Protein AF-A0A835HB31-F1 (afdb_monomer_lite)

Secondary structure (DSSP, 8-state):
------TTS-----------------TTTTTSS--HHHHHHHHHHHHHH-TT--HHHHHHHHHHHH-----HHHHHHHHHHHHHHHH--HHHHHHTHHHHHHHHHHHSTT--EEEEEETTEEEEEE-

Radius of gyration: 24.16 Å; chains: 1; bounding box: 52×36×68 Å

pLDDT: mean 76.83, std 16.13, range [35.16, 95.06]

Sequence (127 aa):
MQLLLLMGGYTFPLRKFCGEHTCQANEKDMYKQCTAPWVANALEDEFRTHPTYRPEDIQAEIMSRHGVHISYWTAWSARVTILENINGNYEEGYRLQSELCRQVQNKNPGTIARWFCTKNTREFLVY

Organism: NCBI:txid261450

Structure (mmCIF, N/CA/C/O backbone):
data_AF-A0A835HB31-F1
#
_entry.id   AF-A0A835HB31-F1
#
loop_
_atom_site.group_PDB
_atom_site.id
_atom_site.type_symbol
_atom_site.label_atom_id
_atom_site.label_alt_id
_atom_site.label_comp_id
_atom_site.label_asym_id
_atom_site.label_entity_id
_atom_site.label_seq_id
_atom_site.pdbx_PDB_ins_code
_atom_site.Cartn_x
_atom_site.Cartn_y
_atom_site.Cartn_z
_atom_site.occupancy
_atom_site.B_iso_or_equiv
_atom_site.auth_seq_id
_atom_site.auth_comp_id
_atom_site.auth_asym_id
_atom_site.auth_atom_id
_atom_site.pdbx_PDB_model_num
ATOM 1 N N . MET A 1 1 ? 0.536 4.916 -40.509 1.00 35.16 1 MET A N 1
ATOM 2 C CA . MET A 1 1 ? 1.072 6.106 -39.812 1.00 35.16 1 MET A CA 1
ATOM 3 C C . MET A 1 1 ? -0.073 6.735 -39.040 1.00 35.16 1 MET A C 1
ATOM 5 O O . MET A 1 1 ? -0.930 7.336 -39.668 1.00 35.16 1 MET A O 1
ATOM 9 N N . GLN A 1 2 ? -0.136 6.542 -37.722 1.00 36.19 2 GLN A N 1
ATOM 10 C CA . GLN A 1 2 ? -1.182 7.129 -36.881 1.00 36.19 2 GLN A CA 1
ATOM 11 C C . GLN A 1 2 ? -0.545 8.245 -36.042 1.00 36.19 2 GLN A C 1
ATOM 13 O O . GLN A 1 2 ? 0.298 7.976 -35.190 1.00 36.19 2 GLN A O 1
ATOM 18 N N . LEU A 1 3 ? -0.903 9.494 -36.339 1.00 44.22 3 LEU A N 1
ATOM 19 C CA . LEU A 1 3 ? -0.547 10.677 -35.553 1.00 44.22 3 LEU A CA 1
ATOM 20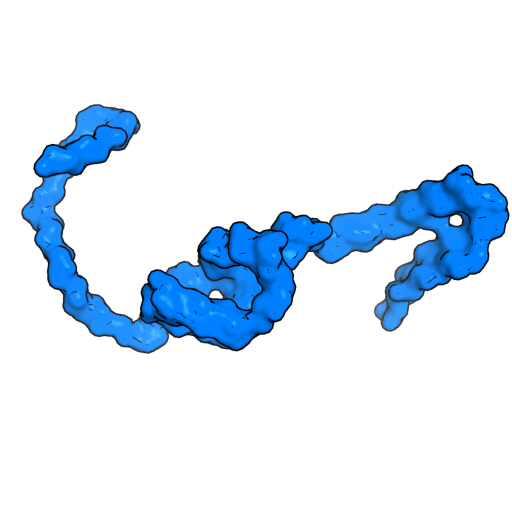 C C . LEU A 1 3 ? -1.484 10.765 -34.341 1.00 44.22 3 LEU A C 1
ATOM 22 O O . LEU A 1 3 ? -2.697 10.864 -34.511 1.00 44.22 3 LEU A O 1
ATOM 26 N N . LEU A 1 4 ? -0.927 10.744 -33.129 1.00 45.47 4 LEU A N 1
ATOM 27 C CA . LEU A 1 4 ? -1.641 11.110 -31.905 1.00 45.47 4 LEU A CA 1
ATOM 28 C C . LEU A 1 4 ? -1.509 12.625 -31.702 1.00 45.47 4 LEU A C 1
ATOM 30 O O . LEU A 1 4 ? -0.426 13.146 -31.443 1.00 45.47 4 LEU A O 1
ATOM 34 N N . LEU A 1 5 ? -2.632 13.317 -31.889 1.00 45.00 5 LEU A N 1
ATOM 35 C CA . LEU A 1 5 ? -2.830 14.742 -31.638 1.00 45.00 5 LEU A CA 1
ATOM 36 C C . LEU A 1 5 ? -2.719 15.032 -30.134 1.00 45.00 5 LEU A C 1
ATOM 38 O O . LEU A 1 5 ? -3.580 14.621 -29.359 1.00 45.00 5 LEU A O 1
ATOM 42 N N . LEU A 1 6 ? -1.690 15.779 -29.731 1.00 48.41 6 LEU A N 1
ATOM 43 C CA . LEU A 1 6 ? -1.659 16.470 -28.442 1.00 48.41 6 LEU A CA 1
ATOM 44 C C . LEU A 1 6 ? -2.232 17.880 -28.639 1.00 48.41 6 LEU A C 1
ATOM 46 O O . LEU A 1 6 ? -1.788 18.635 -29.506 1.00 48.41 6 LEU A O 1
ATOM 50 N N . MET A 1 7 ? -3.258 18.206 -27.853 1.00 47.88 7 MET A N 1
ATOM 51 C CA . MET A 1 7 ? -3.967 19.486 -27.861 1.00 47.88 7 MET A CA 1
ATOM 52 C C . MET A 1 7 ? -2.989 20.636 -27.584 1.00 47.88 7 MET A C 1
ATOM 54 O O . MET A 1 7 ? -2.518 20.791 -26.460 1.00 47.88 7 MET A O 1
ATOM 58 N N . GLY A 1 8 ? -2.669 21.427 -28.611 1.00 53.06 8 GLY A N 1
ATOM 59 C CA . GLY A 1 8 ? -1.768 22.576 -28.469 1.00 53.06 8 GLY A CA 1
ATOM 60 C C . GLY A 1 8 ? -1.008 23.020 -29.719 1.00 53.06 8 GLY A C 1
ATOM 61 O O . GLY A 1 8 ? -0.220 23.947 -29.616 1.00 53.06 8 GLY A O 1
ATOM 62 N N . GLY A 1 9 ? -1.194 22.403 -30.891 1.00 59.25 9 GLY A N 1
ATOM 63 C CA . GLY A 1 9 ? -0.670 22.921 -32.170 1.00 59.25 9 GLY A CA 1
ATOM 64 C C . GLY A 1 9 ? 0.855 22.869 -32.358 1.00 59.25 9 GLY A C 1
ATOM 65 O O . GLY A 1 9 ? 1.341 23.138 -33.454 1.00 59.25 9 GLY A O 1
ATOM 66 N N . TYR A 1 10 ? 1.621 22.481 -31.338 1.00 62.16 10 TYR A N 1
ATOM 67 C CA . TYR A 1 10 ? 3.066 22.310 -31.438 1.00 62.16 10 TYR A CA 1
ATOM 68 C C . TYR A 1 10 ? 3.404 20.881 -31.868 1.00 62.16 10 TYR A C 1
ATOM 70 O O . TYR A 1 10 ? 3.384 19.946 -31.071 1.00 62.16 10 TYR A O 1
ATOM 78 N N . THR A 1 11 ? 3.737 20.707 -33.145 1.00 61.41 11 THR A N 1
ATOM 79 C CA . THR A 1 11 ? 4.327 19.465 -33.654 1.00 61.41 11 THR A CA 1
ATOM 80 C C . THR A 1 11 ? 5.847 19.587 -33.635 1.00 61.41 11 THR A C 1
ATOM 82 O O . THR A 1 11 ? 6.423 20.342 -34.419 1.00 61.41 11 THR A O 1
ATOM 85 N N . PHE A 1 12 ? 6.513 18.846 -32.752 1.00 66.12 12 PHE A N 1
ATOM 86 C CA . PHE A 1 12 ? 7.971 18.738 -32.768 1.00 66.12 12 PHE A CA 1
ATOM 87 C C . PHE A 1 12 ? 8.391 17.652 -33.767 1.00 66.12 12 PHE A C 1
ATOM 89 O O . PHE A 1 12 ? 7.889 16.529 -33.681 1.00 66.12 12 PHE A O 1
ATOM 96 N N . PRO A 1 13 ? 9.309 17.932 -34.709 1.00 66.38 13 PRO A N 1
ATOM 97 C CA . PRO A 1 13 ? 9.825 16.898 -35.590 1.00 66.38 13 PRO A CA 1
ATOM 98 C C . PRO A 1 13 ? 10.687 15.930 -34.775 1.00 66.38 13 PRO A C 1
ATOM 100 O O . PRO A 1 13 ? 11.709 16.314 -34.200 1.00 66.38 13 PRO A O 1
ATOM 103 N N . LEU A 1 14 ? 10.285 14.660 -34.735 1.00 59.56 14 LEU A N 1
ATOM 104 C CA . LEU A 1 14 ? 11.121 13.580 -34.219 1.00 59.56 14 LEU A CA 1
ATOM 105 C C . LEU A 1 14 ? 12.371 13.476 -35.103 1.00 59.56 14 LEU A C 1
ATOM 107 O O . LEU A 1 14 ? 12.300 13.020 -36.240 1.00 59.56 14 LEU A O 1
ATOM 111 N N . ARG A 1 15 ? 13.523 13.933 -34.595 1.00 69.31 15 ARG A N 1
ATOM 112 C CA . ARG A 1 15 ? 14.786 13.954 -35.360 1.00 69.31 15 ARG A CA 1
ATOM 113 C C . ARG A 1 15 ? 15.397 12.566 -35.544 1.00 69.31 15 ARG A C 1
ATOM 115 O O . ARG A 1 15 ? 16.071 12.328 -36.539 1.00 69.31 15 ARG A O 1
ATOM 122 N N . LYS A 1 16 ? 15.199 11.667 -34.578 1.00 67.62 16 LYS A N 1
ATOM 123 C CA . LYS A 1 16 ? 15.689 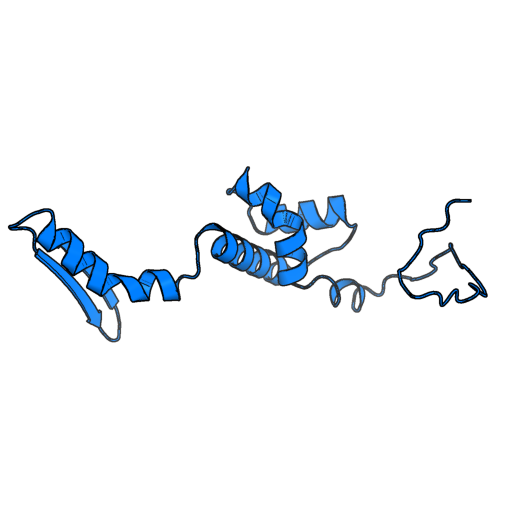10.287 -34.608 1.00 67.62 16 LYS A CA 1
ATOM 124 C C . LYS A 1 16 ? 14.887 9.451 -33.616 1.00 67.62 16 LYS A C 1
ATOM 126 O O . LYS A 1 16 ? 14.796 9.816 -32.448 1.00 67.62 16 LYS A O 1
ATOM 131 N N . PHE A 1 17 ? 14.330 8.339 -34.078 1.00 61.75 17 PHE A N 1
ATOM 132 C CA . PHE A 1 17 ? 13.792 7.289 -33.220 1.00 61.75 17 PHE A CA 1
ATOM 133 C C . PHE A 1 17 ? 14.791 6.129 -33.241 1.00 61.75 17 PHE A C 1
ATOM 135 O O . PHE A 1 17 ? 14.954 5.476 -34.269 1.00 61.75 17 PHE A O 1
ATOM 142 N N . CYS A 1 18 ? 15.510 5.915 -32.139 1.00 62.75 18 CYS A N 1
ATOM 143 C CA . CYS A 1 18 ? 16.342 4.726 -31.959 1.00 62.75 18 CYS A CA 1
ATOM 144 C C . CYS A 1 18 ? 15.497 3.668 -31.243 1.00 62.75 18 CYS A C 1
ATOM 146 O O . CYS A 1 18 ? 15.320 3.750 -30.032 1.00 62.75 18 CYS A O 1
ATOM 148 N N . GLY A 1 19 ? 14.947 2.715 -32.001 1.00 61.31 19 GLY A N 1
ATOM 149 C CA . GLY A 1 19 ? 14.160 1.602 -31.451 1.00 61.31 19 GLY A CA 1
ATOM 150 C C . GLY A 1 19 ? 15.007 0.510 -30.786 1.00 61.31 19 GLY A C 1
ATOM 151 O O . GLY A 1 19 ? 14.493 -0.261 -29.981 1.00 61.31 19 GLY A O 1
ATOM 152 N N . GLU A 1 20 ? 16.307 0.461 -31.084 1.00 55.03 20 GLU A N 1
ATOM 153 C CA . GLU A 1 20 ? 17.256 -0.400 -30.381 1.00 55.03 20 GLU A CA 1
ATOM 154 C C . GLU A 1 20 ? 17.704 0.291 -29.095 1.00 55.03 20 GLU A C 1
ATOM 156 O O . GLU A 1 20 ? 18.491 1.240 -29.104 1.00 55.03 20 GLU A O 1
ATOM 161 N N . HIS A 1 21 ? 17.175 -0.185 -27.973 1.00 54.78 21 HIS A N 1
ATOM 162 C CA . HIS A 1 21 ? 17.697 0.164 -26.667 1.00 54.78 21 HIS A CA 1
ATOM 163 C C . HIS A 1 21 ? 18.895 -0.747 -26.384 1.00 54.78 21 HIS A C 1
ATOM 165 O O . HIS A 1 21 ? 18.752 -1.925 -26.083 1.00 54.78 21 HIS A O 1
ATOM 171 N N . THR A 1 22 ? 20.105 -0.197 -26.443 1.00 52.97 22 THR A N 1
ATOM 172 C CA . THR A 1 22 ? 21.306 -0.840 -25.883 1.00 52.97 22 THR A CA 1
ATOM 173 C C . THR A 1 22 ? 21.470 -0.502 -24.403 1.00 52.97 22 THR A C 1
ATOM 175 O O . THR A 1 22 ? 22.588 -0.481 -23.892 1.00 52.97 22 THR A O 1
ATOM 178 N N . CYS A 1 23 ? 20.375 -0.169 -23.713 1.00 58.22 23 CYS A N 1
ATOM 179 C CA . CYS A 1 23 ? 20.379 0.091 -22.283 1.00 58.22 23 CYS A CA 1
ATOM 180 C C . CYS A 1 23 ? 20.702 -1.225 -21.579 1.00 58.22 23 CYS A C 1
ATOM 182 O O . CYS A 1 23 ? 19.809 -1.983 -21.214 1.00 58.22 23 CYS A O 1
ATOM 184 N N . GLN A 1 24 ? 21.991 -1.517 -21.432 1.00 51.72 24 GLN A N 1
ATOM 185 C CA . GLN A 1 24 ? 22.455 -2.559 -20.546 1.00 51.72 24 GLN A CA 1
ATOM 186 C C . GLN A 1 24 ? 21.979 -2.136 -19.163 1.00 51.72 24 GLN A C 1
ATOM 188 O O . GLN A 1 24 ? 22.409 -1.112 -18.629 1.00 51.72 24 GLN A O 1
ATOM 193 N N . ALA A 1 25 ? 20.975 -2.845 -18.660 1.00 52.59 25 ALA A N 1
ATOM 194 C CA . ALA A 1 25 ? 20.417 -2.576 -17.360 1.00 52.59 25 ALA A CA 1
ATOM 195 C C . ALA A 1 25 ? 21.525 -2.763 -16.328 1.00 52.59 25 ALA A C 1
ATOM 197 O O . ALA A 1 25 ? 21.867 -3.881 -15.948 1.00 52.59 25 ALA A O 1
ATOM 198 N N . ASN A 1 26 ? 22.121 -1.661 -15.888 1.00 53.72 26 ASN A N 1
ATOM 199 C CA . ASN A 1 26 ? 22.957 -1.693 -14.710 1.00 53.72 26 ASN A CA 1
ATOM 200 C C . ASN A 1 26 ? 22.029 -2.103 -13.568 1.00 53.72 26 ASN A C 1
ATOM 202 O O . ASN A 1 26 ? 21.078 -1.378 -13.265 1.00 53.72 26 ASN A O 1
ATOM 206 N N . GLU A 1 27 ? 22.297 -3.241 -12.929 1.00 55.69 27 GLU A N 1
ATOM 207 C CA . GLU A 1 27 ? 21.495 -3.743 -11.805 1.00 55.69 27 GLU A CA 1
ATOM 208 C C . GLU A 1 27 ? 21.268 -2.654 -10.741 1.00 55.69 27 GLU A C 1
ATOM 210 O O . GLU A 1 27 ? 20.238 -2.618 -10.090 1.00 55.69 27 GLU A O 1
ATOM 215 N N . LYS A 1 28 ? 22.185 -1.691 -10.589 1.00 54.56 28 LYS A N 1
ATOM 216 C CA . LYS A 1 28 ? 22.044 -0.580 -9.634 1.00 54.56 28 LYS A CA 1
ATOM 217 C C . LYS A 1 28 ? 21.050 0.522 -10.027 1.00 54.56 28 LYS A C 1
ATOM 219 O O . LYS A 1 28 ? 20.566 1.215 -9.134 1.00 54.56 28 LYS A O 1
ATOM 224 N N . ASP A 1 29 ? 20.748 0.710 -11.310 1.00 54.16 29 ASP A N 1
ATOM 225 C CA . ASP A 1 29 ? 19.893 1.810 -11.792 1.00 54.16 29 ASP A CA 1
ATOM 226 C C . ASP A 1 29 ? 18.527 1.341 -12.313 1.00 54.16 29 ASP A C 1
ATOM 228 O O . ASP A 1 29 ? 17.613 2.159 -12.433 1.00 54.16 29 ASP A O 1
ATOM 232 N N . MET A 1 30 ? 18.345 0.033 -12.533 1.00 55.16 30 MET A N 1
ATOM 233 C CA . MET A 1 30 ? 17.090 -0.552 -13.028 1.00 55.16 30 MET A CA 1
ATOM 234 C C . MET A 1 30 ? 15.903 -0.359 -12.059 1.00 55.16 30 MET A C 1
ATOM 236 O O . MET A 1 30 ? 14.746 -0.410 -12.468 1.00 55.16 30 MET A O 1
ATOM 240 N N . TYR A 1 31 ? 16.174 -0.064 -10.782 1.00 60.78 31 TYR A N 1
ATOM 241 C CA . TYR A 1 31 ? 15.173 -0.111 -9.708 1.00 60.78 31 TYR A CA 1
ATOM 242 C C . TYR A 1 31 ? 14.746 1.249 -9.151 1.00 60.78 31 TYR A C 1
ATOM 244 O O . TYR A 1 31 ? 13.830 1.309 -8.336 1.00 60.78 31 TYR A O 1
ATOM 252 N N . LYS A 1 32 ? 15.366 2.359 -9.579 1.00 63.28 32 LYS A N 1
ATOM 253 C CA . LYS A 1 32 ? 15.003 3.698 -9.068 1.00 63.28 32 LYS A CA 1
ATOM 254 C C . LYS A 1 32 ? 13.609 4.147 -9.513 1.00 63.28 32 LYS A C 1
ATOM 256 O O . LYS A 1 32 ? 12.983 4.947 -8.828 1.00 63.28 32 LYS A O 1
ATOM 261 N N . GLN A 1 33 ? 13.139 3.641 -10.652 1.00 68.12 33 GLN A N 1
ATOM 262 C CA . GLN A 1 33 ? 11.838 3.998 -11.227 1.00 68.12 33 GLN A CA 1
ATOM 263 C C . GLN A 1 33 ? 10.693 3.136 -10.657 1.00 68.12 33 GLN A C 1
ATOM 265 O O . GLN A 1 33 ? 9.566 3.610 -10.549 1.00 68.12 33 GLN A O 1
ATOM 270 N N . CYS A 1 34 ? 10.978 1.900 -10.222 1.00 77.19 34 CYS A N 1
ATOM 271 C CA . CYS A 1 34 ? 10.002 1.002 -9.591 1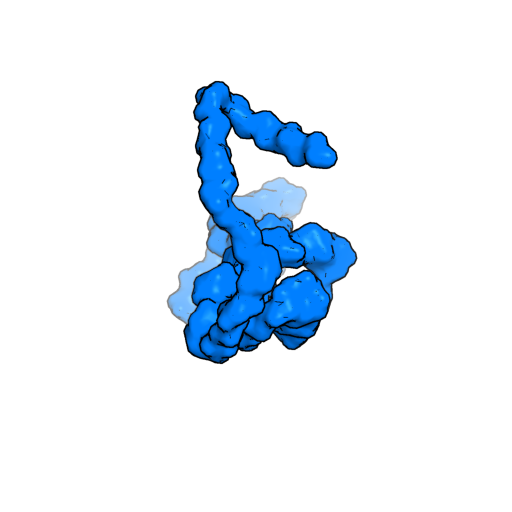.00 77.19 34 CYS A CA 1
ATOM 272 C C . CYS A 1 34 ? 9.879 1.287 -8.090 1.00 77.19 34 CYS A C 1
ATOM 274 O O . CYS A 1 34 ? 10.349 0.538 -7.231 1.00 77.19 34 CYS A O 1
ATOM 276 N N . THR A 1 35 ? 9.255 2.419 -7.781 1.00 88.38 35 THR A N 1
ATOM 277 C CA . THR A 1 35 ? 8.933 2.818 -6.408 1.00 88.38 35 THR A CA 1
ATOM 278 C C . THR A 1 35 ? 7.688 2.086 -5.897 1.00 88.38 35 THR A C 1
ATOM 280 O O . THR A 1 35 ? 6.859 1.627 -6.681 1.00 88.38 35 THR A O 1
ATOM 283 N N . ALA A 1 36 ? 7.524 1.993 -4.574 1.00 90.25 36 ALA A N 1
ATOM 284 C CA . ALA A 1 36 ? 6.348 1.357 -3.973 1.00 90.25 36 ALA A CA 1
ATOM 285 C C . ALA A 1 36 ? 5.003 1.964 -4.440 1.00 90.25 36 ALA A C 1
ATOM 287 O O . ALA A 1 36 ? 4.112 1.182 -4.758 1.00 90.25 36 ALA A O 1
ATOM 288 N N . PRO A 1 37 ? 4.847 3.300 -4.588 1.00 93.06 37 PRO A N 1
ATOM 289 C CA . PRO A 1 37 ? 3.621 3.882 -5.142 1.00 93.06 37 PRO A CA 1
ATOM 290 C C . PRO A 1 37 ? 3.356 3.473 -6.593 1.00 93.06 37 PRO A C 1
ATOM 292 O O . PRO A 1 37 ? 2.212 3.257 -6.975 1.00 93.06 37 PRO A O 1
ATOM 295 N N . TRP A 1 38 ? 4.407 3.343 -7.407 1.00 93.62 38 TRP A N 1
ATOM 296 C CA . TRP A 1 38 ? 4.256 2.886 -8.787 1.00 93.62 38 TRP A CA 1
ATOM 297 C C . TRP A 1 38 ? 3.762 1.435 -8.839 1.00 93.62 38 TRP A C 1
ATOM 299 O O . TRP A 1 38 ? 2.802 1.146 -9.547 1.00 93.62 38 TRP A O 1
ATOM 309 N N . VAL A 1 39 ? 4.363 0.552 -8.032 1.00 93.50 39 VAL A N 1
ATOM 310 C CA . VAL A 1 39 ? 3.935 -0.852 -7.909 1.00 93.50 39 VAL A CA 1
ATOM 311 C C . VAL A 1 39 ? 2.503 -0.940 -7.377 1.00 93.50 39 VAL A C 1
ATOM 313 O O . VAL A 1 39 ? 1.722 -1.741 -7.878 1.00 93.50 39 VAL A O 1
ATOM 316 N N . ALA A 1 40 ? 2.148 -0.100 -6.399 1.00 93.56 40 ALA A N 1
ATOM 317 C CA . ALA A 1 40 ? 0.803 -0.047 -5.841 1.00 93.56 40 ALA A CA 1
ATOM 318 C C . ALA A 1 40 ? -0.239 0.288 -6.913 1.00 93.56 40 ALA A C 1
ATOM 320 O O . ALA A 1 40 ? -1.183 -0.471 -7.097 1.00 93.56 40 ALA A O 1
ATOM 321 N N . ASN A 1 41 ? -0.010 1.354 -7.683 1.00 92.88 41 ASN A N 1
ATOM 322 C CA . ASN A 1 41 ? -0.906 1.752 -8.769 1.00 92.88 41 ASN A CA 1
ATOM 323 C C . ASN A 1 41 ? -1.017 0.686 -9.870 1.00 92.88 41 ASN A C 1
ATOM 325 O O . ASN A 1 41 ? -2.072 0.542 -10.476 1.00 92.88 41 ASN A O 1
ATOM 329 N N . ALA A 1 42 ? 0.063 -0.048 -10.149 1.00 91.94 42 ALA A N 1
ATOM 330 C CA . ALA A 1 42 ? 0.083 -1.065 -11.200 1.00 91.94 42 ALA A CA 1
ATOM 331 C C . ALA A 1 42 ? -0.706 -2.341 -10.853 1.00 91.94 42 ALA A C 1
ATOM 333 O O . ALA A 1 42 ? -1.033 -3.097 -11.765 1.00 91.94 42 ALA A O 1
ATOM 334 N N . LEU A 1 43 ? -0.960 -2.598 -9.563 1.00 92.31 43 LEU A N 1
ATOM 335 C CA . LEU A 1 43 ? -1.587 -3.830 -9.065 1.00 92.31 43 LEU A CA 1
ATOM 336 C C . LEU A 1 43 ? -2.852 -3.584 -8.222 1.00 92.31 43 LEU A C 1
ATOM 338 O O . LEU A 1 43 ? -3.408 -4.528 -7.659 1.00 92.31 43 LEU A O 1
ATOM 342 N N . GLU A 1 44 ? -3.295 -2.333 -8.069 1.00 91.38 44 GLU A N 1
ATOM 343 C CA . GLU A 1 44 ? -4.406 -1.988 -7.172 1.00 91.38 44 GLU A CA 1
ATOM 344 C C . GLU A 1 44 ? -5.714 -2.690 -7.572 1.00 91.38 44 GLU A C 1
ATOM 346 O O . GLU A 1 44 ? -6.418 -3.225 -6.710 1.00 91.38 44 GLU A O 1
ATOM 351 N N . ASP A 1 45 ? -6.020 -2.740 -8.870 1.00 90.31 45 ASP A N 1
ATOM 352 C CA . ASP A 1 45 ? -7.244 -3.356 -9.389 1.00 90.31 45 ASP A CA 1
ATOM 353 C C . ASP A 1 45 ? -7.266 -4.873 -9.149 1.00 90.31 45 ASP A C 1
ATOM 355 O O . ASP A 1 45 ? -8.283 -5.436 -8.731 1.00 90.31 45 ASP A O 1
ATOM 359 N N . GLU A 1 46 ? -6.132 -5.553 -9.321 1.00 87.81 46 GLU A N 1
ATOM 360 C CA . GLU A 1 46 ? -6.008 -6.978 -9.029 1.00 87.81 46 GLU A CA 1
ATOM 361 C C . GLU A 1 46 ? -6.210 -7.270 -7.548 1.00 87.81 46 GLU A C 1
ATOM 363 O O . GLU A 1 46 ? -6.938 -8.201 -7.200 1.00 87.81 46 GLU A O 1
ATOM 368 N N . PHE A 1 47 ? -5.646 -6.448 -6.666 1.00 88.69 47 PHE A N 1
ATOM 369 C CA . PHE A 1 47 ? -5.805 -6.611 -5.222 1.00 88.69 47 PHE A CA 1
ATOM 370 C C . PHE A 1 47 ? -7.254 -6.457 -4.756 1.00 88.69 47 PHE A C 1
ATOM 372 O O . PHE A 1 47 ? -7.649 -7.098 -3.780 1.00 88.69 47 PHE A O 1
ATOM 379 N N . ARG A 1 48 ? -8.069 -5.657 -5.457 1.00 86.69 48 ARG A N 1
ATOM 380 C CA . ARG A 1 48 ? -9.511 -5.551 -5.176 1.00 86.69 48 ARG A CA 1
ATOM 381 C C . ARG A 1 48 ? -10.252 -6.855 -5.467 1.00 86.69 48 ARG A C 1
ATOM 383 O O . ARG A 1 48 ? -11.230 -7.159 -4.791 1.00 86.69 48 ARG A O 1
ATOM 390 N N . THR A 1 49 ? -9.790 -7.626 -6.450 1.00 85.81 49 THR A N 1
ATOM 391 C CA . THR A 1 49 ? -10.394 -8.918 -6.824 1.00 85.81 49 THR A CA 1
ATOM 392 C C . THR A 1 49 ? -9.800 -10.098 -6.053 1.00 85.81 49 THR A C 1
ATOM 394 O O . THR A 1 49 ? -10.510 -11.054 -5.749 1.00 85.81 49 THR A O 1
ATOM 397 N N . HIS A 1 50 ? -8.520 -10.014 -5.685 1.00 80.81 50 HIS A N 1
ATOM 398 C CA . HIS A 1 50 ? -7.768 -11.073 -5.020 1.00 80.81 50 HIS A CA 1
ATOM 399 C C . HIS A 1 50 ? -6.890 -10.472 -3.907 1.00 80.81 50 HIS A C 1
ATOM 401 O O . HIS A 1 50 ? -5.720 -10.183 -4.128 1.00 80.81 50 HIS A O 1
ATOM 407 N N . PRO A 1 51 ? -7.396 -10.291 -2.676 1.00 76.44 51 PRO A N 1
ATOM 408 C CA . PRO A 1 51 ? -6.683 -9.556 -1.621 1.00 76.44 51 PRO A CA 1
ATOM 409 C C . PRO A 1 51 ? -5.535 -10.339 -0.951 1.00 76.44 51 PRO A C 1
ATOM 411 O O . PRO A 1 51 ? -4.932 -9.867 0.014 1.00 76.44 51 PRO A O 1
ATOM 414 N N . THR A 1 52 ? -5.235 -11.557 -1.407 1.00 84.00 52 THR A N 1
ATOM 415 C CA . THR A 1 52 ? -4.341 -12.500 -0.712 1.00 84.00 52 THR A CA 1
ATOM 416 C C . THR A 1 52 ? -2.884 -12.468 -1.174 1.00 84.00 52 THR A C 1
ATOM 418 O O . THR A 1 52 ? -2.121 -13.352 -0.790 1.00 84.00 52 THR A O 1
ATOM 421 N N . TYR A 1 53 ? -2.474 -11.464 -1.950 1.00 85.81 53 TYR A N 1
ATOM 422 C CA . TYR A 1 53 ? -1.092 -11.344 -2.419 1.00 85.81 53 TYR A CA 1
ATOM 423 C C . TYR A 1 53 ? -0.101 -11.171 -1.265 1.00 85.81 53 TYR A C 1
ATOM 425 O O . TYR A 1 53 ? -0.229 -10.291 -0.396 1.00 85.81 53 TYR A O 1
ATOM 433 N N . ARG A 1 54 ? 0.932 -12.008 -1.293 1.00 92.44 54 ARG A N 1
ATOM 434 C CA . ARG A 1 54 ? 2.126 -11.876 -0.464 1.00 92.44 54 ARG A CA 1
ATOM 435 C C . ARG A 1 54 ? 3.163 -11.014 -1.190 1.00 92.44 54 ARG A C 1
ATOM 437 O O . ARG A 1 54 ? 3.100 -10.878 -2.411 1.00 92.44 54 ARG A O 1
ATOM 444 N N . PRO A 1 55 ? 4.127 -10.414 -0.475 1.00 93.75 55 PRO A N 1
ATOM 445 C CA . PRO A 1 55 ? 5.193 -9.643 -1.111 1.00 93.75 55 PRO A CA 1
ATOM 446 C C . PRO A 1 55 ? 5.956 -10.427 -2.191 1.00 93.75 55 PRO A C 1
ATOM 448 O O . PRO A 1 55 ? 6.343 -9.843 -3.197 1.00 93.75 55 PRO A O 1
ATOM 451 N N . GLU A 1 56 ? 6.130 -11.738 -2.022 1.00 94.81 56 GLU A N 1
ATOM 452 C CA . GLU A 1 56 ? 6.773 -12.609 -3.012 1.00 94.81 56 GLU A CA 1
ATOM 453 C C . GLU A 1 56 ? 5.950 -12.710 -4.303 1.00 94.81 56 GLU A C 1
ATOM 455 O O . GLU A 1 56 ? 6.507 -12.651 -5.400 1.00 94.81 56 GLU A O 1
ATOM 460 N N . ASP A 1 57 ? 4.623 -12.788 -4.179 1.00 94.00 57 ASP A N 1
ATOM 461 C CA . ASP A 1 57 ? 3.709 -12.817 -5.324 1.00 94.00 57 ASP A CA 1
ATOM 462 C C . ASP A 1 57 ? 3.771 -11.488 -6.091 1.00 94.00 57 ASP A C 1
ATOM 464 O O . ASP A 1 57 ? 3.799 -11.473 -7.317 1.00 94.00 57 ASP A O 1
ATOM 468 N N . ILE A 1 58 ? 3.884 -10.363 -5.376 1.00 93.75 58 ILE A N 1
ATOM 469 C CA . ILE A 1 58 ? 4.061 -9.031 -5.977 1.00 93.75 58 ILE A CA 1
ATOM 470 C C . ILE A 1 58 ? 5.381 -8.957 -6.754 1.00 93.75 58 ILE A C 1
ATOM 472 O O . ILE A 1 58 ? 5.419 -8.412 -7.857 1.00 93.75 58 ILE A O 1
ATOM 476 N N . GLN A 1 59 ? 6.472 -9.506 -6.207 1.00 93.62 59 GLN A N 1
ATOM 477 C CA . GLN A 1 59 ? 7.754 -9.558 -6.917 1.00 93.62 59 GLN A CA 1
ATOM 478 C C . GLN A 1 59 ? 7.648 -10.379 -8.207 1.00 93.62 59 GLN A C 1
ATOM 480 O O . GLN A 1 59 ? 8.155 -9.947 -9.244 1.00 93.62 59 GLN A O 1
ATOM 485 N N . ALA A 1 60 ? 6.985 -11.537 -8.148 1.00 92.94 60 ALA A N 1
ATOM 486 C CA . ALA A 1 60 ? 6.778 -12.397 -9.307 1.00 92.94 60 ALA A CA 1
ATOM 487 C C . ALA A 1 60 ? 5.904 -11.720 -10.374 1.00 92.94 60 ALA A C 1
ATOM 489 O O . ALA A 1 60 ? 6.253 -11.743 -11.555 1.00 92.94 60 ALA A O 1
ATOM 490 N N . GLU A 1 61 ? 4.822 -11.058 -9.965 1.00 93.00 61 GLU A N 1
ATOM 491 C CA . GLU A 1 61 ? 3.894 -10.386 -10.874 1.00 93.00 61 GLU A CA 1
ATOM 492 C C . GLU A 1 61 ? 4.559 -9.203 -11.590 1.00 93.00 61 GLU A C 1
ATOM 494 O O . GLU A 1 61 ? 4.464 -9.076 -12.811 1.00 93.00 61 GLU A O 1
ATOM 499 N N . ILE A 1 62 ? 5.301 -8.362 -10.859 1.00 91.75 62 ILE A N 1
ATOM 500 C CA . ILE A 1 62 ? 6.023 -7.229 -11.455 1.00 91.75 62 ILE A CA 1
ATOM 501 C C . ILE A 1 62 ? 7.123 -7.707 -12.402 1.00 91.75 62 ILE A C 1
ATOM 503 O O . ILE A 1 62 ? 7.281 -7.145 -13.490 1.00 91.75 62 ILE A O 1
ATOM 507 N N . MET A 1 63 ? 7.834 -8.777 -12.044 1.00 90.25 63 MET A N 1
ATOM 508 C CA . MET A 1 63 ? 8.806 -9.387 -12.944 1.00 90.25 63 MET A CA 1
ATOM 509 C C . MET A 1 63 ? 8.125 -9.924 -14.211 1.00 90.25 63 MET A C 1
ATOM 511 O O . MET A 1 63 ? 8.605 -9.677 -15.314 1.00 90.25 63 MET A O 1
ATOM 515 N N . SER A 1 64 ? 6.981 -10.599 -14.079 1.00 90.31 64 SER A N 1
ATOM 516 C CA . SER A 1 64 ? 6.249 -11.174 -15.213 1.00 90.31 64 SER A CA 1
ATOM 517 C C . SER A 1 64 ? 5.656 -10.113 -16.145 1.00 90.31 64 SER A C 1
ATOM 519 O O . SER A 1 64 ? 5.680 -10.292 -17.361 1.00 90.31 64 SER A O 1
ATOM 521 N N . ARG A 1 65 ? 5.100 -9.022 -15.605 1.00 90.31 65 ARG A N 1
ATOM 522 C CA . ARG A 1 65 ? 4.427 -7.975 -16.395 1.00 90.31 65 ARG A CA 1
ATOM 523 C C . ARG A 1 65 ? 5.383 -6.951 -16.983 1.00 90.31 65 ARG A C 1
ATOM 525 O O . ARG A 1 65 ? 5.163 -6.464 -18.089 1.00 90.31 65 ARG A O 1
ATOM 532 N N . HIS A 1 66 ? 6.409 -6.586 -16.219 1.00 87.38 66 HIS A N 1
ATOM 533 C CA . HIS A 1 66 ? 7.250 -5.431 -16.523 1.00 87.38 66 HIS A CA 1
ATOM 534 C C . HIS A 1 66 ? 8.721 -5.793 -16.729 1.00 87.38 66 HIS A C 1
ATOM 536 O O . HIS A 1 66 ? 9.485 -4.938 -17.167 1.00 87.38 66 HIS A O 1
ATOM 542 N N . GLY A 1 67 ? 9.132 -7.034 -16.443 1.00 86.50 67 GLY A N 1
ATOM 543 C CA . GLY A 1 67 ? 10.526 -7.465 -16.578 1.00 86.50 67 GLY A CA 1
ATOM 544 C C . GLY A 1 67 ? 11.469 -6.786 -15.584 1.00 86.50 67 GLY A C 1
ATOM 545 O O . GLY A 1 67 ? 12.669 -6.704 -15.838 1.00 86.50 67 GLY A O 1
ATOM 546 N N . VAL A 1 68 ? 10.934 -6.257 -14.476 1.00 85.69 68 VAL A N 1
ATOM 547 C CA . VAL A 1 68 ? 11.708 -5.523 -13.470 1.00 85.69 68 VAL A CA 1
ATOM 548 C C . VAL A 1 68 ? 11.736 -6.299 -12.161 1.00 85.69 68 VAL A C 1
ATOM 550 O O . VAL A 1 68 ? 10.701 -6.698 -11.634 1.00 85.69 68 VAL A O 1
ATOM 553 N N . HIS A 1 69 ? 12.927 -6.458 -11.590 1.00 87.06 69 HIS A N 1
ATOM 554 C CA . HIS A 1 69 ? 13.067 -6.940 -10.221 1.00 87.06 69 HIS A CA 1
ATOM 555 C C . HIS A 1 69 ? 12.813 -5.807 -9.225 1.00 87.06 69 HIS A C 1
ATOM 557 O O . HIS A 1 69 ? 13.282 -4.690 -9.401 1.00 87.06 69 HIS A O 1
ATOM 563 N N . ILE A 1 70 ? 12.106 -6.086 -8.138 1.00 89.19 70 ILE A N 1
ATOM 564 C CA . ILE A 1 70 ? 11.948 -5.140 -7.029 1.00 89.19 70 ILE A CA 1
ATOM 565 C C . ILE A 1 70 ? 12.453 -5.778 -5.742 1.00 89.19 70 ILE A C 1
ATOM 567 O O . ILE A 1 70 ? 12.437 -7.001 -5.590 1.00 89.19 70 ILE A O 1
ATOM 571 N N . SER A 1 71 ? 12.898 -4.949 -4.798 1.00 90.56 71 SER A N 1
ATOM 572 C CA . SER A 1 71 ? 13.274 -5.447 -3.476 1.00 90.56 71 SER A CA 1
ATOM 573 C C . SER A 1 71 ? 12.046 -5.962 -2.720 1.00 90.56 71 SER A C 1
ATOM 575 O O . SER A 1 71 ? 10.933 -5.471 -2.924 1.00 90.56 71 SER A O 1
ATOM 577 N N . TYR A 1 72 ? 12.258 -6.898 -1.792 1.00 92.81 72 TYR A N 1
ATOM 578 C CA . TYR A 1 72 ? 11.198 -7.370 -0.899 1.00 92.81 72 TYR A CA 1
ATOM 579 C C . TYR A 1 72 ? 10.545 -6.208 -0.132 1.00 92.81 72 TYR A C 1
ATOM 581 O O . TYR A 1 72 ? 9.325 -6.135 -0.033 1.00 92.81 72 TYR A O 1
ATOM 589 N N . TRP A 1 73 ? 11.344 -5.245 0.344 1.00 93.56 73 TRP A N 1
ATOM 590 C CA . TRP A 1 73 ? 10.838 -4.056 1.036 1.00 93.56 73 TRP A CA 1
ATOM 591 C C . TRP A 1 73 ? 9.969 -3.176 0.140 1.00 93.56 73 TRP A C 1
ATOM 593 O O . TRP A 1 73 ? 8.963 -2.650 0.601 1.00 93.56 73 TRP A O 1
ATOM 603 N N . THR A 1 74 ? 10.315 -3.042 -1.141 1.00 93.19 74 THR A N 1
ATOM 604 C CA . THR A 1 74 ? 9.479 -2.330 -2.116 1.00 93.19 74 THR A CA 1
ATOM 605 C C . THR A 1 74 ? 8.137 -3.036 -2.288 1.00 93.19 74 THR A C 1
ATOM 607 O O . THR A 1 74 ? 7.102 -2.375 -2.254 1.00 93.19 74 THR A O 1
ATOM 610 N N . ALA A 1 75 ? 8.147 -4.365 -2.423 1.00 94.50 75 ALA A N 1
ATOM 611 C CA . ALA A 1 75 ? 6.935 -5.169 -2.552 1.00 94.50 75 ALA A CA 1
ATOM 612 C C . ALA A 1 75 ? 6.057 -5.095 -1.292 1.00 94.50 75 ALA A C 1
ATOM 614 O O . ALA A 1 75 ? 4.851 -4.875 -1.383 1.00 94.50 75 ALA A O 1
ATOM 615 N N . TRP A 1 76 ? 6.665 -5.204 -0.108 1.00 95.00 76 TRP A N 1
ATOM 616 C CA . TRP A 1 76 ? 5.977 -5.035 1.170 1.00 95.00 76 TRP A CA 1
ATOM 617 C C . TRP A 1 76 ? 5.356 -3.642 1.302 1.00 95.00 76 TRP A C 1
ATOM 619 O O . TRP A 1 76 ? 4.178 -3.524 1.630 1.00 95.00 76 TRP A O 1
ATOM 629 N N . SER A 1 77 ? 6.119 -2.584 1.022 1.00 95.06 77 SER A N 1
ATOM 630 C CA . SER A 1 77 ? 5.612 -1.212 1.091 1.00 95.06 77 SER A CA 1
ATOM 631 C C . SER A 1 77 ? 4.471 -0.985 0.101 1.00 95.06 77 SER A C 1
ATOM 633 O O . SER A 1 77 ? 3.461 -0.403 0.478 1.00 95.06 77 SER A O 1
ATOM 635 N N . ALA A 1 78 ? 4.580 -1.502 -1.127 1.00 94.69 78 ALA A N 1
ATOM 636 C CA . ALA A 1 78 ? 3.503 -1.426 -2.110 1.00 94.69 78 ALA A CA 1
ATOM 637 C C . ALA A 1 78 ? 2.239 -2.137 -1.612 1.00 94.69 78 ALA A C 1
ATOM 639 O O . ALA A 1 78 ? 1.153 -1.575 -1.690 1.00 94.69 78 ALA A O 1
ATOM 640 N N . ARG A 1 79 ? 2.382 -3.327 -1.012 1.00 94.19 79 ARG A N 1
ATOM 641 C CA . ARG A 1 79 ? 1.271 -4.054 -0.383 1.00 94.19 79 ARG A CA 1
ATOM 642 C C . ARG A 1 79 ? 0.568 -3.217 0.680 1.00 94.19 79 ARG A C 1
ATOM 644 O O . ARG A 1 79 ? -0.657 -3.179 0.702 1.00 94.19 79 ARG A O 1
ATOM 651 N N . VAL A 1 80 ? 1.327 -2.572 1.567 1.00 92.75 80 VAL A N 1
ATOM 652 C CA . VAL A 1 80 ? 0.762 -1.698 2.607 1.00 92.75 80 VAL A CA 1
ATOM 653 C C . VAL A 1 80 ? -0.008 -0.545 1.968 1.00 92.75 80 VAL A C 1
ATOM 655 O O . VAL A 1 80 ? -1.167 -0.348 2.312 1.00 92.75 80 VAL A O 1
ATOM 658 N N . THR A 1 81 ? 0.580 0.140 0.984 1.00 93.31 81 THR A N 1
ATOM 659 C CA . THR A 1 81 ? -0.077 1.244 0.268 1.00 93.31 81 THR A CA 1
ATOM 660 C C . THR A 1 81 ? -1.368 0.806 -0.424 1.00 93.31 81 THR A C 1
ATOM 662 O O . THR A 1 81 ? -2.384 1.479 -0.295 1.00 93.31 81 THR A O 1
ATOM 665 N N . ILE A 1 82 ? -1.373 -0.343 -1.108 1.00 92.88 82 ILE A N 1
ATOM 666 C CA . ILE A 1 82 ? -2.587 -0.872 -1.745 1.00 92.88 82 ILE A CA 1
ATOM 667 C C . ILE A 1 82 ? -3.674 -1.141 -0.693 1.00 92.88 82 ILE A C 1
ATOM 669 O O . ILE A 1 82 ? -4.830 -0.766 -0.878 1.00 92.88 82 ILE A O 1
ATOM 673 N N . LEU A 1 83 ? -3.317 -1.768 0.432 1.00 90.88 83 LEU A N 1
ATOM 674 C CA . LEU A 1 83 ? -4.273 -2.054 1.503 1.00 90.88 83 LEU A CA 1
ATOM 675 C C . LEU A 1 83 ? -4.834 -0.776 2.138 1.00 90.88 83 LEU A C 1
ATOM 677 O O . LEU A 1 83 ? -6.022 -0.741 2.450 1.00 90.88 83 LEU A O 1
ATOM 681 N N . GLU A 1 84 ? -4.018 0.266 2.297 1.00 90.88 84 GLU A N 1
ATOM 682 C CA . GLU A 1 84 ? -4.468 1.581 2.766 1.00 90.88 84 GLU A CA 1
ATOM 683 C C . GLU A 1 84 ? -5.403 2.264 1.757 1.00 90.88 84 GLU A C 1
ATOM 685 O O . GLU A 1 84 ? -6.404 2.851 2.165 1.00 90.88 84 GLU A O 1
ATOM 690 N N . ASN A 1 85 ? -5.146 2.138 0.451 1.00 89.88 85 ASN A N 1
ATOM 691 C CA . ASN A 1 85 ? -6.029 2.668 -0.594 1.00 89.88 85 ASN A CA 1
ATOM 692 C C . ASN A 1 85 ? -7.391 1.952 -0.628 1.00 89.88 85 ASN A C 1
ATOM 694 O O . ASN A 1 85 ? -8.420 2.578 -0.890 1.00 89.88 85 ASN A O 1
ATOM 698 N N . ILE A 1 86 ? -7.415 0.639 -0.376 1.00 89.19 86 ILE A N 1
ATOM 699 C CA . ILE A 1 86 ? -8.645 -0.167 -0.422 1.00 89.19 86 ILE A CA 1
ATOM 700 C C . ILE A 1 86 ? -9.455 -0.029 0.871 1.00 89.19 86 ILE A C 1
ATOM 702 O O . ILE A 1 86 ? -10.662 0.204 0.813 1.00 89.19 86 ILE A O 1
ATOM 706 N N . ASN A 1 87 ? -8.809 -0.190 2.028 1.00 86.44 87 ASN A N 1
ATOM 707 C CA . ASN A 1 87 ? -9.484 -0.287 3.327 1.00 86.44 87 ASN A CA 1
ATOM 708 C C . ASN A 1 87 ? -9.518 1.039 4.095 1.00 86.44 87 ASN A C 1
ATOM 710 O O . ASN A 1 87 ? -10.209 1.146 5.108 1.00 86.44 87 ASN A O 1
ATOM 714 N N . GLY A 1 88 ? -8.766 2.034 3.633 1.00 85.31 88 GLY A N 1
ATOM 715 C CA . GLY A 1 88 ? -8.502 3.253 4.373 1.00 85.31 88 GLY A CA 1
ATOM 716 C C . GLY A 1 88 ? -7.245 3.152 5.235 1.00 85.31 88 GLY A C 1
ATOM 717 O O . GLY A 1 88 ? -6.757 2.082 5.604 1.00 85.31 88 GLY A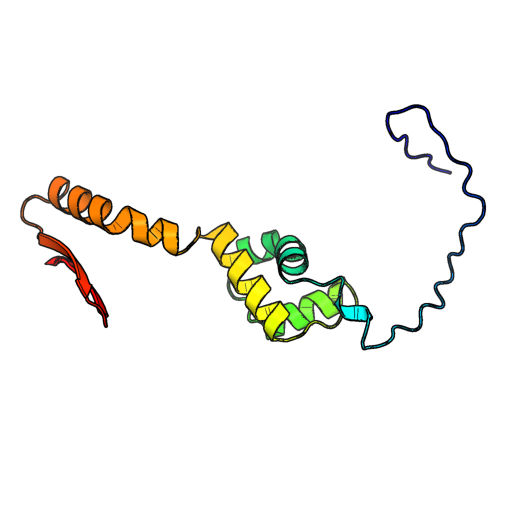 O 1
ATOM 718 N N . ASN A 1 89 ? -6.722 4.327 5.560 1.00 84.44 89 ASN A N 1
ATOM 719 C CA . ASN A 1 89 ? -5.552 4.506 6.403 1.00 84.44 89 ASN A CA 1
ATOM 720 C C . ASN A 1 89 ? -5.874 4.129 7.868 1.00 84.44 89 ASN A C 1
ATOM 722 O O . ASN A 1 89 ? -6.934 4.473 8.398 1.00 84.44 89 ASN A O 1
ATOM 726 N N . TYR A 1 90 ? -4.924 3.472 8.538 1.00 76.75 90 TYR A N 1
ATOM 727 C CA . TYR A 1 90 ? -5.020 3.095 9.951 1.00 76.75 90 TYR A CA 1
ATOM 728 C C . TYR A 1 90 ? -5.367 4.277 10.872 1.00 76.75 90 TYR A C 1
ATOM 730 O O . TYR A 1 90 ? -6.286 4.184 11.676 1.00 76.75 90 TYR A O 1
ATOM 738 N N . GLU A 1 91 ? -4.667 5.402 10.759 1.00 81.44 91 GLU A N 1
ATOM 739 C CA . GLU A 1 91 ? -4.877 6.608 11.565 1.00 81.44 91 GLU A CA 1
ATOM 740 C C . GLU A 1 91 ? -6.327 7.104 11.510 1.00 81.44 91 GLU A C 1
ATOM 742 O O . GLU A 1 91 ? -6.890 7.466 12.545 1.00 81.44 91 GLU A O 1
ATOM 747 N N . GLU A 1 92 ? -6.960 7.055 10.336 1.00 78.06 92 GLU A N 1
ATOM 748 C CA . GLU A 1 92 ? 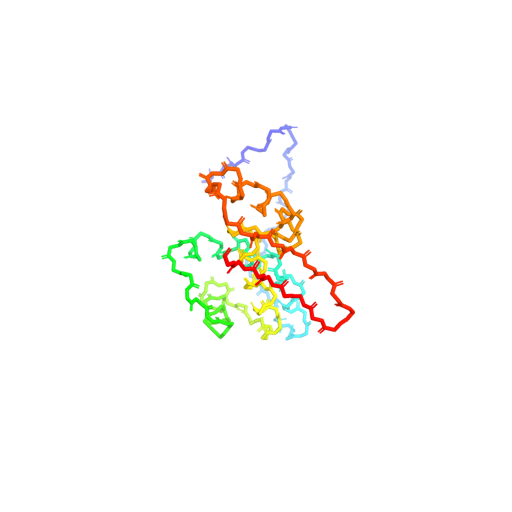-8.363 7.448 10.185 1.00 78.06 92 GLU A CA 1
ATOM 749 C C . GLU A 1 92 ? -9.299 6.479 10.922 1.00 78.06 92 GLU A C 1
ATOM 751 O O . GLU A 1 92 ? -10.200 6.911 11.643 1.00 78.06 92 GLU A O 1
ATOM 756 N N . GLY A 1 93 ? -9.034 5.171 10.843 1.00 72.62 93 GLY A N 1
ATOM 757 C CA . GLY A 1 93 ? -9.779 4.166 11.606 1.00 72.62 93 GLY A CA 1
ATOM 758 C C . GLY A 1 93 ? -9.706 4.391 13.121 1.00 72.62 93 GLY A C 1
ATOM 759 O O . GLY A 1 93 ? -10.707 4.242 13.823 1.00 72.62 93 GLY A O 1
ATOM 760 N N . TYR A 1 94 ? -8.545 4.816 13.629 1.00 76.12 94 TYR A N 1
ATOM 761 C CA . TYR A 1 94 ? -8.361 5.103 15.056 1.00 76.12 94 TYR A CA 1
ATOM 762 C C . TYR A 1 94 ? -8.944 6.449 15.485 1.00 76.12 94 TYR A C 1
ATOM 764 O O . TYR A 1 94 ? -9.364 6.606 16.633 1.00 76.12 94 TYR A O 1
ATOM 772 N N . ARG A 1 95 ? -9.034 7.423 14.576 1.00 80.56 95 ARG A N 1
ATOM 773 C CA . ARG A 1 95 ? -9.681 8.711 14.854 1.00 80.56 95 ARG A CA 1
ATOM 774 C C . ARG A 1 95 ? -11.158 8.544 15.211 1.00 80.56 95 ARG A C 1
ATOM 776 O O . ARG A 1 95 ? -11.671 9.267 16.062 1.00 80.56 95 ARG A O 1
ATOM 783 N N . LEU A 1 96 ? -11.829 7.568 14.603 1.00 81.81 96 LEU A N 1
ATOM 784 C CA . LEU A 1 96 ? -13.263 7.330 14.778 1.00 81.81 96 LEU A CA 1
ATOM 785 C C . LEU A 1 96 ? -13.616 6.489 16.018 1.00 81.81 96 LEU A C 1
ATOM 787 O O . LEU A 1 96 ? -14.794 6.244 16.271 1.00 81.81 96 LEU A O 1
ATOM 791 N N . GLN A 1 97 ? -12.643 6.055 16.825 1.00 81.31 97 GLN A N 1
ATOM 792 C CA . GLN A 1 97 ? -12.896 5.098 17.912 1.00 81.31 97 GLN A CA 1
ATOM 793 C C . GLN A 1 97 ? -13.779 5.643 19.041 1.00 81.31 97 GLN A C 1
ATOM 795 O O . GLN A 1 97 ? -14.633 4.927 19.564 1.00 81.31 97 GLN A O 1
ATOM 800 N N . SER A 1 98 ? -13.592 6.907 19.426 1.00 81.62 98 SER A N 1
ATOM 801 C CA . SER A 1 98 ? -14.411 7.556 20.459 1.00 81.62 98 SER A CA 1
ATOM 802 C C . SER A 1 98 ? -15.861 7.721 20.001 1.00 81.62 98 SER A C 1
ATOM 804 O O . SER A 1 98 ? -16.799 7.453 20.755 1.00 81.62 98 SER A O 1
ATOM 806 N N . GLU A 1 99 ? -16.039 8.102 18.739 1.00 84.00 99 GLU A N 1
ATOM 807 C CA . GLU A 1 99 ? -17.341 8.246 18.101 1.00 84.00 99 GLU A CA 1
ATOM 808 C C . GLU A 1 99 ? -18.037 6.888 17.938 1.00 84.00 99 GLU A C 1
ATOM 810 O O . GLU A 1 99 ? -19.231 6.770 18.212 1.00 84.00 99 GLU A O 1
ATOM 815 N N . LEU A 1 100 ? -17.289 5.833 17.605 1.00 84.69 100 LEU A N 1
ATOM 816 C CA . LEU A 1 100 ? -17.804 4.466 17.563 1.00 84.69 100 LEU A CA 1
ATOM 817 C C . LEU A 1 100 ? -18.349 4.026 18.930 1.00 84.69 100 LEU A C 1
ATOM 819 O O . LEU A 1 100 ? -19.476 3.536 18.999 1.00 84.69 100 LEU A O 1
ATOM 823 N N . CYS A 1 101 ? -17.604 4.249 20.022 1.00 85.88 101 CYS A N 1
ATOM 824 C CA . CYS A 1 101 ? -18.081 3.961 21.382 1.00 85.88 101 CYS A CA 1
ATOM 825 C C . CYS A 1 101 ? -19.418 4.653 21.668 1.00 85.88 101 CYS A C 1
ATOM 827 O O . CYS A 1 101 ? -20.354 4.026 22.165 1.00 85.88 101 CYS A O 1
ATOM 829 N N . ARG A 1 102 ? -19.525 5.939 21.314 1.00 85.12 102 ARG A N 1
ATOM 830 C CA . ARG A 1 102 ? -20.745 6.731 21.501 1.00 85.12 102 ARG A CA 1
ATOM 831 C C . ARG A 1 102 ? -21.918 6.155 20.705 1.00 85.12 102 ARG A C 1
ATOM 833 O O . ARG A 1 102 ? -23.016 6.016 21.237 1.00 85.12 102 ARG A O 1
ATOM 840 N N . GLN A 1 103 ? -21.700 5.793 19.442 1.00 88.50 103 GLN A N 1
ATOM 841 C CA . GLN A 1 103 ? -22.747 5.222 18.592 1.00 88.50 103 GLN A CA 1
ATOM 842 C C . GLN A 1 103 ? -23.233 3.855 19.086 1.00 88.50 103 GLN A C 1
ATOM 844 O O . GLN A 1 103 ? -24.436 3.594 19.036 1.00 88.50 103 GLN A O 1
ATOM 849 N N . VAL A 1 104 ? -22.333 3.006 19.591 1.00 88.75 104 VAL A N 1
ATOM 850 C CA . VAL A 1 104 ? -22.686 1.701 20.175 1.00 88.75 104 VAL A CA 1
ATOM 851 C C . VAL A 1 104 ? -23.585 1.880 21.400 1.00 88.75 104 VAL A C 1
ATOM 853 O O . VAL A 1 104 ? -24.646 1.263 21.462 1.00 88.75 104 VAL A O 1
ATOM 856 N N . GLN A 1 105 ? -23.212 2.775 22.321 1.00 88.56 105 GLN A N 1
ATOM 857 C CA . GLN A 1 105 ? -24.014 3.080 23.514 1.00 88.56 105 GLN A CA 1
ATOM 858 C C . GLN A 1 105 ? -25.394 3.654 23.162 1.00 88.56 105 GLN A C 1
ATOM 860 O O . GLN A 1 105 ? -26.387 3.322 23.804 1.00 88.56 105 GLN A O 1
ATOM 865 N N . ASN A 1 106 ? -25.474 4.487 22.119 1.00 88.50 106 ASN A N 1
ATOM 866 C CA . ASN A 1 106 ? -26.741 5.065 21.668 1.00 88.50 106 ASN A CA 1
ATOM 867 C C . ASN A 1 106 ? -27.685 4.023 21.053 1.00 88.50 106 ASN A C 1
ATOM 869 O O . ASN A 1 106 ? -28.894 4.105 21.251 1.00 88.50 106 ASN A O 1
ATOM 873 N N . LYS A 1 107 ? -27.153 3.074 20.271 1.00 90.25 107 LYS A N 1
ATOM 874 C CA . LYS A 1 107 ? -27.966 2.045 19.602 1.00 90.25 107 LYS A CA 1
ATOM 875 C C . LYS A 1 107 ? -28.419 0.942 20.553 1.00 90.25 107 LYS A C 1
ATOM 877 O O . LYS A 1 107 ? -29.529 0.448 20.391 1.00 90.25 107 LYS A O 1
ATOM 882 N N . ASN A 1 108 ? -27.583 0.589 21.527 1.00 87.88 108 ASN A N 1
ATOM 883 C CA . ASN A 1 108 ? -27.865 -0.442 22.520 1.00 87.88 108 ASN A CA 1
ATOM 884 C C . ASN A 1 108 ? -27.752 0.156 23.931 1.00 87.88 108 ASN A C 1
ATOM 886 O O . ASN A 1 108 ? -26.691 0.072 24.559 1.00 87.88 108 ASN A O 1
ATOM 890 N N . PRO A 1 109 ? -28.835 0.772 24.439 1.00 84.56 109 PRO A N 1
ATOM 891 C CA . PRO A 1 109 ? -28.864 1.305 25.794 1.00 84.56 109 PRO A CA 1
ATOM 892 C C . PRO A 1 109 ? -28.545 0.198 26.808 1.00 84.56 109 PRO A C 1
ATOM 894 O O . PRO A 1 109 ? -29.230 -0.821 26.853 1.00 84.56 109 PRO A O 1
ATOM 897 N N . GLY A 1 110 ? -27.496 0.395 27.609 1.00 81.00 110 GLY A N 1
ATOM 898 C CA . GLY A 1 110 ? -27.004 -0.583 28.588 1.00 81.00 110 GLY A CA 1
ATOM 899 C C . GLY A 1 110 ? -25.641 -1.190 28.249 1.00 81.00 110 GLY A C 1
ATOM 900 O O . GLY A 1 110 ? -24.977 -1.687 29.152 1.00 81.00 110 GLY A O 1
ATOM 901 N N . THR A 1 111 ? -25.182 -1.090 26.997 1.00 85.12 111 THR A N 1
ATOM 902 C CA . THR A 1 111 ? -23.809 -1.461 26.621 1.00 85.12 111 THR A CA 1
ATOM 903 C C . THR A 1 111 ? -22.816 -0.415 27.121 1.00 85.12 111 THR A C 1
ATOM 905 O O . THR A 1 111 ? -23.043 0.788 26.984 1.00 85.12 111 THR A O 1
ATOM 908 N N . ILE A 1 112 ? -21.676 -0.855 27.650 1.00 80.75 112 ILE A N 1
ATOM 909 C CA . ILE A 1 112 ? -20.566 0.010 28.043 1.00 80.75 112 ILE A CA 1
ATOM 910 C C . ILE A 1 112 ? -19.441 -0.175 27.025 1.00 80.75 112 ILE A C 1
ATOM 912 O O . ILE A 1 112 ? -18.690 -1.144 27.061 1.00 80.75 112 ILE A O 1
ATOM 916 N N . ALA A 1 113 ? -19.300 0.794 26.122 1.00 81.75 113 ALA A N 1
ATOM 917 C CA . ALA A 1 113 ? -18.164 0.877 25.205 1.00 81.75 113 ALA A CA 1
ATOM 918 C C . ALA A 1 113 ? -17.210 1.987 25.662 1.00 81.75 113 ALA A C 1
ATOM 920 O O . ALA A 1 113 ? -17.607 3.154 25.709 1.00 81.75 113 ALA A O 1
ATOM 921 N N . ARG A 1 114 ? -15.965 1.653 26.022 1.00 76.56 114 ARG A N 1
ATOM 922 C CA . ARG A 1 114 ? -14.951 2.647 26.415 1.00 76.56 114 ARG A CA 1
ATOM 923 C C . ARG A 1 114 ? -13.646 2.400 25.671 1.00 76.56 114 ARG A C 1
ATOM 925 O O . ARG A 1 114 ? -13.183 1.270 25.549 1.00 76.56 114 ARG A O 1
ATOM 932 N N . TRP A 1 115 ? -13.051 3.493 25.207 1.00 72.00 115 TRP A N 1
ATOM 933 C CA . TRP A 1 115 ? -11.736 3.501 24.582 1.00 72.00 115 TRP A CA 1
ATOM 934 C C . TRP A 1 115 ? -10.738 4.185 25.514 1.00 72.00 115 TRP A C 1
ATOM 936 O O . TRP A 1 115 ? -11.006 5.284 26.005 1.00 72.00 115 TRP A O 1
ATOM 946 N N . PHE A 1 116 ? -9.596 3.539 25.748 1.00 71.56 116 PHE A N 1
ATOM 947 C CA . PHE A 1 116 ? -8.499 4.085 26.540 1.00 71.56 116 PHE A CA 1
ATOM 948 C C . PHE A 1 116 ? -7.191 3.947 25.761 1.00 71.56 116 PHE A C 1
ATOM 950 O O . PHE A 1 116 ? -6.933 2.925 25.127 1.00 71.56 116 PHE A O 1
ATOM 957 N N . CYS A 1 117 ? -6.348 4.975 25.826 1.00 61.00 117 CYS A N 1
ATOM 958 C CA . CYS A 1 117 ? -5.018 4.956 25.231 1.00 61.00 117 CYS A CA 1
ATOM 959 C C . CYS A 1 117 ? -3.990 5.024 26.367 1.00 61.00 117 CYS A C 1
ATOM 961 O O . CYS A 1 117 ? -3.763 6.090 26.941 1.00 61.00 117 CYS A O 1
ATOM 963 N N . THR A 1 118 ? -3.405 3.882 26.733 1.00 60.75 118 THR A N 1
ATOM 964 C CA . THR A 1 118 ? -2.320 3.814 27.723 1.00 60.75 118 THR A CA 1
ATOM 965 C C . THR A 1 118 ? -0.984 3.834 26.985 1.00 60.75 118 THR A C 1
ATOM 967 O O . THR A 1 118 ? -0.886 3.333 25.867 1.00 60.75 118 THR A O 1
ATOM 970 N N . LYS A 1 119 ? 0.077 4.380 27.600 1.00 63.94 119 LYS A N 1
ATOM 971 C CA . LYS A 1 119 ? 1.409 4.512 26.970 1.00 63.94 119 LYS A CA 1
ATOM 972 C C . LYS A 1 119 ? 1.972 3.204 26.375 1.00 63.94 119 LYS A C 1
ATOM 974 O O . LYS A 1 119 ? 2.804 3.292 25.482 1.00 63.94 119 LYS A O 1
ATOM 979 N N . ASN A 1 120 ? 1.493 2.035 26.822 1.00 57.53 120 ASN A N 1
ATOM 980 C CA . ASN A 1 120 ? 1.933 0.714 26.357 1.00 57.53 120 ASN A CA 1
ATOM 981 C C . ASN A 1 120 ? 0.834 -0.174 25.736 1.00 57.53 120 ASN A C 1
ATOM 983 O O . ASN A 1 120 ? 1.185 -1.208 25.173 1.00 57.53 120 ASN A O 1
ATOM 987 N N . THR A 1 121 ? -0.457 0.178 25.800 1.00 49.12 121 THR A N 1
ATOM 988 C CA . THR A 1 121 ? -1.539 -0.655 25.235 1.00 49.12 121 THR A CA 1
ATOM 989 C C . THR A 1 121 ? -2.702 0.181 24.690 1.00 49.12 121 THR A C 1
ATOM 991 O O . THR A 1 121 ? -3.109 1.192 25.269 1.00 49.12 121 THR A O 1
ATOM 994 N N . ARG A 1 122 ? -3.231 -0.251 23.538 1.00 55.94 122 ARG A N 1
ATOM 995 C CA . ARG A 1 122 ? -4.447 0.276 22.898 1.00 55.94 122 ARG A CA 1
ATOM 996 C C . ARG A 1 122 ? -5.550 -0.769 23.065 1.00 55.94 122 ARG A C 1
ATOM 998 O O . ARG A 1 122 ? -5.722 -1.622 22.200 1.00 55.94 122 ARG A O 1
ATOM 1005 N N . GLU A 1 123 ? -6.236 -0.741 24.202 1.00 62.38 123 GLU A N 1
ATOM 1006 C CA . GLU A 1 123 ? -7.286 -1.707 24.545 1.00 62.38 123 GLU A CA 1
ATOM 1007 C C . GLU A 1 123 ? -8.676 -1.125 24.258 1.00 62.38 123 GLU A C 1
ATOM 1009 O O . GLU A 1 123 ? -8.974 0.027 24.580 1.00 62.38 123 GLU A O 1
ATOM 1014 N N . PHE A 1 124 ? -9.535 -1.936 23.640 1.00 57.66 124 PHE A N 1
ATOM 1015 C CA . PHE A 1 124 ? -10.939 -1.624 23.389 1.00 57.66 124 PHE A CA 1
ATOM 1016 C C . PHE A 1 124 ? -11.793 -2.634 24.151 1.00 57.66 124 PHE A C 1
ATOM 1018 O O . PHE A 1 124 ? -11.669 -3.838 23.929 1.00 57.66 124 PHE A O 1
ATOM 1025 N N . LEU A 1 125 ? -12.625 -2.145 25.070 1.00 65.19 125 LEU A N 1
ATOM 1026 C CA . LEU A 1 125 ? -13.465 -2.976 25.924 1.00 65.19 125 LEU A CA 1
ATOM 1027 C C . LEU A 1 125 ? -14.939 -2.655 25.661 1.00 65.19 125 LEU A C 1
ATOM 1029 O O . LEU A 1 125 ? -15.353 -1.494 25.741 1.00 65.19 125 LEU A O 1
ATOM 1033 N N . VAL A 1 126 ? -15.710 -3.698 25.352 1.00 58.84 126 VAL A N 1
ATOM 1034 C CA . VAL A 1 126 ? -17.167 -3.651 25.196 1.00 58.84 126 VAL A CA 1
ATOM 1035 C C . VAL A 1 126 ? -17.756 -4.759 26.057 1.00 58.84 126 VAL A C 1
ATOM 1037 O O . VAL A 1 126 ? -17.404 -5.924 25.871 1.00 58.84 126 VAL A O 1
ATOM 1040 N N . TYR A 1 127 ? -18.621 -4.387 26.996 1.00 54.88 127 TY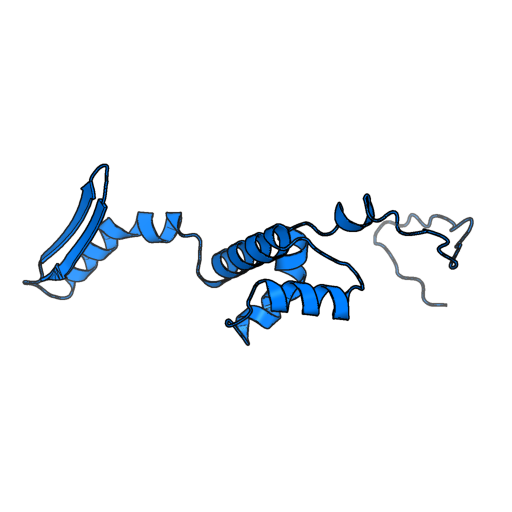R A N 1
ATOM 1041 C CA . TYR A 1 127 ? -19.420 -5.295 27.823 1.00 54.88 127 TYR A CA 1
ATOM 1042 C C . TYR A 1 127 ? -20.868 -4.810 27.891 1.00 54.88 127 TYR A C 1
ATOM 1044 O O . TYR A 1 127 ? -21.095 -3.583 27.748 1.00 54.88 127 TYR A O 1
#

Foldseek 3Di:
DDDDDDPDPDDDDPPDDDPDDPPPPPVVPLEPVLALVNLLVVCLVVCVVPVPDDLVNSQVVCCVPPVGGYDSVSSVSNNVVSCCVVVNDPVVVVVCQVVVQVVVCVVDPPKHWDWDDDPPDGDTDID